Protein AF-A0A959P8K0-F1 (afdb_monomer)

Sequence (168 aa):
AERLKTKLLEEEKIVDIVVGPDSYRDLPNLVRVAETGQKAVNVLLSREETYADINPVRLGGNGVTAFISITRGCDNMCSFCVVPFTRGRERSRDPKTIVEEARQLFESGYREVTLLGQNVDSYLWGGGGLKKDILAK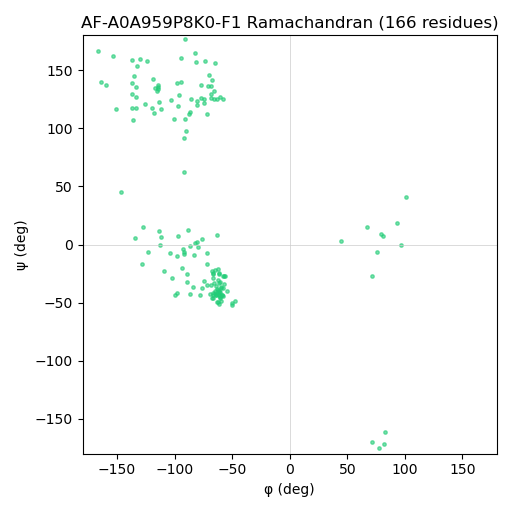GDLTGTVNFAELLVMVAEVDPDLRVRFSTSH

Radius of gyration: 18.65 Å; Cα contacts (8 Å, |Δi|>4): 258; chains: 1; bounding box: 45×40×51 Å

Solvent-accessible surface area (backbone atoms only — not comparable to full-atom values): 9930 Å² total; per-residue (Å²): 94,70,94,44,48,66,53,47,62,69,73,60,69,80,61,48,67,49,68,20,96,60,31,64,88,47,42,73,58,38,51,55,41,31,75,74,74,41,75,23,76,42,54,61,73,63,93,80,74,56,65,84,86,67,78,79,83,80,86,84,69,96,50,42,75,44,80,44,75,46,42,35,30,33,77,72,83,49,96,87,57,63,46,44,80,72,53,31,63,31,28,28,36,62,62,68,60,54,36,50,51,52,42,56,39,41,76,70,56,30,39,30,43,31,49,38,32,75,49,38,79,71,35,44,30,64,91,54,64,49,44,66,61,49,60,70,65,70,66,65,82,86,46,44,41,37,70,56,46,53,51,57,49,42,69,66,38,92,77,46,44,78,44,69,61,64,72,131

Structure (mmCIF, N/CA/C/O backbone):
data_AF-A0A959P8K0-F1
#
_entry.id   AF-A0A959P8K0-F1
#
loop_
_atom_site.group_PDB
_atom_site.id
_atom_site.type_symbol
_atom_site.label_atom_id
_atom_site.label_alt_id
_atom_site.label_comp_id
_atom_site.label_asym_id
_atom_site.label_entity_id
_atom_site.label_seq_id
_atom_site.pdbx_PDB_ins_code
_atom_site.Cartn_x
_atom_site.Cartn_y
_atom_site.Cartn_z
_atom_site.occupancy
_atom_site.B_iso_or_equiv
_atom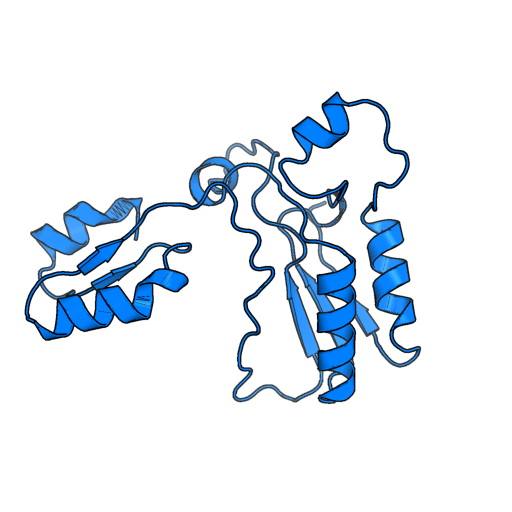_site.auth_seq_id
_atom_site.auth_comp_id
_atom_site.auth_asym_id
_atom_site.auth_atom_id
_atom_site.pdbx_PDB_model_num
ATOM 1 N N . ALA A 1 1 ? -12.272 5.752 16.002 1.00 53.78 1 ALA A N 1
ATOM 2 C CA . ALA A 1 1 ? -11.992 5.218 17.350 1.00 53.78 1 ALA A CA 1
ATOM 3 C C . ALA A 1 1 ? -11.026 6.111 18.134 1.00 53.78 1 ALA A C 1
ATOM 5 O O . ALA A 1 1 ? -11.439 6.644 19.150 1.00 53.78 1 ALA A O 1
ATOM 6 N N . GLU A 1 2 ? -9.797 6.353 17.654 1.00 50.69 2 GLU A N 1
ATOM 7 C CA . GLU A 1 2 ? -8.749 7.104 18.384 1.00 50.69 2 GLU A CA 1
ATOM 8 C C . GLU A 1 2 ? -9.206 8.464 18.962 1.00 50.69 2 GLU A C 1
ATOM 10 O O . GLU A 1 2 ? -9.101 8.683 20.164 1.00 50.69 2 GLU A O 1
ATOM 15 N N . ARG A 1 3 ? -9.810 9.348 18.150 1.00 57.28 3 ARG A N 1
ATOM 16 C CA . ARG A 1 3 ? -10.270 10.687 18.596 1.00 57.28 3 ARG A CA 1
ATOM 17 C C . ARG A 1 3 ? -11.507 10.679 19.505 1.00 57.28 3 ARG A C 1
ATOM 19 O O . ARG A 1 3 ? -11.794 11.683 20.141 1.00 57.28 3 ARG A O 1
ATOM 26 N N . LEU A 1 4 ? -12.252 9.575 19.539 1.00 60.44 4 LEU A N 1
ATOM 27 C CA . LEU A 1 4 ? -13.534 9.441 20.247 1.00 60.44 4 LEU A CA 1
ATOM 28 C C . LEU A 1 4 ? -13.443 8.486 21.445 1.00 60.44 4 LEU A C 1
ATOM 30 O O . LEU A 1 4 ? -14.465 8.191 22.055 1.00 60.44 4 LEU A O 1
ATOM 34 N N . LYS A 1 5 ? -12.236 8.009 21.788 1.00 58.50 5 LYS A N 1
ATOM 35 C CA . LYS A 1 5 ? -12.006 6.987 22.820 1.00 58.50 5 LYS A CA 1
ATOM 36 C C . LYS A 1 5 ? -12.722 7.319 24.132 1.00 58.50 5 LYS A C 1
ATOM 38 O O . LYS A 1 5 ? -13.450 6.480 24.646 1.00 58.50 5 LYS A O 1
ATOM 43 N N . THR A 1 6 ? -12.552 8.539 24.636 1.00 60.00 6 THR A N 1
ATOM 44 C CA . THR A 1 6 ? -13.130 8.968 25.917 1.00 60.00 6 THR A CA 1
ATOM 45 C C . THR A 1 6 ? -14.658 9.027 25.859 1.00 60.00 6 THR A C 1
ATOM 47 O O . THR A 1 6 ? -15.314 8.429 26.702 1.00 60.00 6 THR A O 1
ATOM 50 N N . LYS A 1 7 ? -15.239 9.613 24.800 1.00 61.19 7 LYS A N 1
ATOM 51 C CA . LYS A 1 7 ? -16.701 9.651 24.609 1.00 61.19 7 LYS A CA 1
ATOM 52 C C . LYS A 1 7 ? -17.329 8.262 24.500 1.00 61.19 7 LYS A C 1
ATOM 54 O O . LYS A 1 7 ? -18.335 7.991 25.141 1.00 61.19 7 LYS A O 1
ATOM 59 N N . LEU A 1 8 ? -16.714 7.359 23.737 1.00 59.91 8 LEU A N 1
ATOM 60 C CA . LEU A 1 8 ? -17.227 5.995 23.557 1.00 59.91 8 LEU A CA 1
ATOM 61 C C . LEU A 1 8 ? -17.184 5.176 24.858 1.00 59.91 8 LEU A C 1
ATOM 63 O O . LEU A 1 8 ? -18.054 4.342 25.095 1.00 59.91 8 LEU A O 1
ATOM 67 N N . LEU A 1 9 ? -16.183 5.410 25.712 1.00 60.19 9 LEU A N 1
ATOM 68 C CA . LEU A 1 9 ? -16.019 4.675 26.969 1.00 60.19 9 LEU A CA 1
ATOM 69 C C . LEU A 1 9 ? -16.856 5.246 28.118 1.00 60.19 9 LEU A C 1
ATOM 71 O O . LEU A 1 9 ? -17.350 4.460 28.936 1.00 60.19 9 LEU A O 1
ATOM 75 N N . GLU A 1 10 ? -16.999 6.573 28.174 1.00 60.31 10 GLU A N 1
ATOM 76 C CA . GLU A 1 10 ? -17.611 7.304 29.290 1.00 60.31 10 GLU A CA 1
ATOM 77 C C . GLU A 1 10 ? -19.070 7.707 29.031 1.00 60.31 10 GLU A C 1
ATOM 79 O O . GLU A 1 10 ? -19.897 7.522 29.923 1.00 60.31 10 GLU A O 1
ATOM 84 N N . GLU A 1 11 ? -19.405 8.208 27.833 1.00 55.66 11 GLU A N 1
ATOM 85 C CA . GLU A 1 11 ? -20.751 8.722 27.521 1.00 55.66 11 GLU A CA 1
ATOM 86 C C . GLU A 1 11 ? -21.695 7.614 27.043 1.00 55.66 11 GLU A C 1
ATOM 88 O O . GLU A 1 11 ? -22.837 7.557 27.493 1.00 55.66 11 GLU A O 1
ATOM 93 N N . GLU A 1 12 ? -21.235 6.705 26.175 1.00 55.94 12 GLU A N 1
ATOM 94 C CA . GLU A 1 12 ? -22.154 5.746 25.548 1.00 55.94 12 GLU A CA 1
ATOM 95 C C . GLU A 1 12 ? -22.286 4.402 26.269 1.00 55.94 12 GLU A C 1
ATOM 97 O O . GLU A 1 12 ? -23.298 3.755 26.070 1.00 55.94 12 GLU A O 1
ATOM 102 N N . LYS A 1 13 ? -21.348 3.972 27.133 1.00 58.28 13 LYS A N 1
ATOM 103 C CA . LYS A 1 13 ? -21.377 2.712 27.938 1.00 58.28 13 LYS A CA 1
ATOM 104 C C . LYS A 1 13 ? -21.805 1.397 27.234 1.00 58.28 13 LYS A C 1
ATOM 106 O O . LYS A 1 13 ? -21.808 0.369 27.899 1.00 58.28 13 LYS A O 1
ATOM 111 N N . ILE A 1 14 ? -22.085 1.394 25.934 1.00 67.19 14 ILE A N 1
ATOM 112 C CA . ILE A 1 14 ? -22.623 0.264 25.155 1.00 67.19 14 ILE A CA 1
ATOM 113 C C . ILE A 1 14 ? -21.499 -0.581 24.523 1.00 67.19 14 ILE A C 1
ATOM 115 O O . ILE A 1 14 ? -21.761 -1.623 23.934 1.00 67.19 14 ILE A O 1
ATOM 119 N N . VAL A 1 15 ? -20.236 -0.149 24.629 1.00 73.38 15 VAL A N 1
ATOM 120 C CA . VAL A 1 15 ? -19.109 -0.765 23.911 1.00 73.38 15 VAL A CA 1
ATOM 121 C C . VAL A 1 15 ? -18.122 -1.440 24.870 1.00 73.38 15 VAL A C 1
ATOM 123 O O . VAL A 1 15 ? -17.540 -0.777 25.736 1.00 73.38 15 VAL A O 1
ATOM 126 N N . ASP A 1 16 ? -17.895 -2.739 24.659 1.00 76.62 16 ASP A N 1
ATOM 127 C CA . ASP A 1 16 ? -16.969 -3.578 25.439 1.00 76.62 16 ASP A CA 1
ATOM 128 C C . ASP A 1 16 ? -15.534 -3.577 24.888 1.00 76.62 16 ASP A C 1
ATOM 130 O O . ASP A 1 16 ? -14.573 -3.781 25.634 1.00 76.62 16 ASP A O 1
ATOM 134 N N . ILE A 1 17 ? -15.369 -3.303 23.587 1.00 79.88 17 ILE A N 1
ATOM 135 C CA . ILE A 1 17 ? -14.067 -3.292 22.909 1.00 79.88 17 ILE A CA 1
ATOM 136 C C . ILE A 1 17 ? -13.915 -2.046 22.032 1.00 79.88 17 ILE A C 1
ATOM 138 O O . ILE A 1 17 ? -14.721 -1.795 21.138 1.00 79.88 17 ILE A O 1
ATOM 142 N N . VAL A 1 18 ? -12.826 -1.295 22.222 1.00 79.44 18 VAL A N 1
ATOM 143 C CA . VAL A 1 18 ? -12.427 -0.194 21.328 1.00 79.44 18 VAL A CA 1
ATOM 144 C C . VAL A 1 18 ? -11.066 -0.507 20.709 1.00 79.44 18 VAL A C 1
ATOM 146 O O . VAL A 1 18 ? -10.049 -0.517 21.402 1.00 79.44 18 VAL A O 1
ATOM 149 N N . VAL A 1 19 ? -11.046 -0.725 19.392 1.00 77.94 19 VAL A N 1
ATOM 150 C CA . VAL A 1 19 ? -9.845 -1.119 18.636 1.00 77.94 19 VAL A CA 1
ATOM 151 C C . VAL A 1 19 ? -9.442 -0.014 17.654 1.00 77.94 19 VAL A C 1
ATOM 153 O O . VAL A 1 19 ? -10.280 0.559 16.953 1.00 77.94 19 VAL A O 1
ATOM 156 N N . GLY A 1 20 ? -8.155 0.320 17.617 1.00 74.25 20 GLY A N 1
ATOM 157 C CA . GLY A 1 20 ? -7.540 1.181 16.613 1.00 74.25 20 GLY A CA 1
ATOM 158 C C . GLY A 1 20 ? -7.190 0.410 15.339 1.00 74.25 20 GLY A C 1
ATOM 159 O O . GLY A 1 20 ? -7.136 -0.817 15.349 1.00 74.25 20 GLY A O 1
ATOM 160 N N . PRO A 1 21 ? -6.910 1.110 14.230 1.00 68.38 21 PRO A N 1
ATOM 161 C CA . PRO A 1 21 ? -6.668 0.476 12.930 1.00 68.38 21 PRO A CA 1
ATOM 162 C C . PRO A 1 21 ? -5.448 -0.464 12.904 1.00 68.38 21 PRO A C 1
ATOM 164 O O . PRO A 1 21 ? -5.386 -1.349 12.055 1.00 68.38 21 PRO A O 1
ATOM 167 N N . ASP A 1 22 ? -4.512 -0.306 13.841 1.00 69.88 22 ASP A N 1
ATOM 168 C CA . ASP A 1 22 ? -3.261 -1.078 13.895 1.00 69.88 22 ASP A CA 1
ATOM 169 C C . ASP A 1 22 ? -3.270 -2.165 14.968 1.00 69.88 22 ASP A C 1
ATOM 171 O O . ASP A 1 22 ? -2.364 -2.991 15.038 1.00 69.88 22 ASP A O 1
ATOM 175 N N . SER A 1 23 ? -4.308 -2.191 15.800 1.00 71.25 23 SER A N 1
ATOM 176 C CA . SER A 1 23 ? -4.418 -3.107 16.935 1.00 71.25 23 SER A CA 1
ATOM 177 C C . SER A 1 23 ? -5.065 -4.440 16.543 1.00 71.25 23 SER A C 1
ATOM 179 O O . SER A 1 23 ? -5.420 -5.235 17.408 1.00 71.25 23 SER A O 1
ATOM 181 N N . TYR A 1 24 ? -5.214 -4.715 15.243 1.00 72.94 24 TYR A N 1
ATOM 182 C CA . TYR A 1 24 ? -5.855 -5.932 14.744 1.00 72.94 24 TYR A CA 1
ATOM 183 C C . TYR A 1 24 ? -5.099 -7.209 15.157 1.00 72.94 24 TYR A C 1
ATOM 185 O O . TYR A 1 24 ? -5.730 -8.234 15.387 1.00 72.94 24 TYR A O 1
ATOM 193 N N . ARG A 1 25 ? -3.766 -7.162 15.325 1.00 74.81 25 ARG A N 1
ATOM 194 C CA . ARG A 1 25 ? -2.983 -8.305 15.847 1.00 74.81 25 ARG A CA 1
ATOM 195 C C . ARG A 1 25 ? -3.305 -8.620 17.314 1.00 74.81 25 ARG A C 1
ATOM 197 O O . ARG A 1 25 ? -3.140 -9.754 17.747 1.00 74.81 25 ARG A O 1
ATOM 204 N N . ASP A 1 26 ? -3.782 -7.627 18.061 1.00 77.25 26 ASP A N 1
ATOM 205 C CA . ASP A 1 26 ? -4.146 -7.735 19.479 1.00 77.25 26 ASP A CA 1
ATOM 206 C C . ASP A 1 26 ? -5.637 -8.077 19.672 1.00 77.25 26 ASP A C 1
ATOM 208 O O . ASP A 1 26 ? -6.070 -8.337 20.792 1.00 77.25 26 ASP A O 1
ATOM 212 N N . LEU A 1 27 ? -6.433 -8.149 18.591 1.00 81.94 27 LEU A N 1
ATOM 213 C CA . LEU A 1 27 ? -7.855 -8.524 18.646 1.00 81.94 27 LEU A CA 1
ATOM 214 C C . LEU A 1 27 ? -8.118 -9.788 19.482 1.00 81.94 27 LEU A C 1
ATOM 216 O O . LEU A 1 27 ? -8.981 -9.719 20.355 1.00 81.94 27 LEU A O 1
ATOM 220 N N . PRO A 1 28 ? -7.391 -10.915 19.304 1.00 83.75 28 PRO A N 1
ATOM 221 C CA . PRO A 1 28 ? -7.653 -12.127 20.086 1.00 83.75 28 PRO A CA 1
ATOM 222 C C . PRO A 1 28 ? -7.480 -11.935 21.598 1.00 83.75 28 PRO A C 1
ATOM 224 O O . PRO A 1 28 ? -8.153 -12.581 22.399 1.00 83.75 28 PRO A O 1
ATOM 227 N N . ASN A 1 29 ? -6.563 -11.060 22.004 1.00 83.94 29 ASN A N 1
ATOM 228 C CA . ASN A 1 29 ? -6.339 -10.730 23.404 1.00 83.94 29 ASN A CA 1
ATOM 229 C C . ASN A 1 29 ? -7.422 -9.770 23.924 1.00 83.94 29 ASN A C 1
ATOM 231 O O . ASN A 1 29 ? -7.983 -10.005 24.990 1.00 83.94 29 ASN A O 1
ATOM 235 N N . LEU A 1 30 ? -7.787 -8.750 23.141 1.00 83.56 30 LEU A N 1
ATOM 236 C CA . LEU A 1 30 ? -8.854 -7.806 23.492 1.00 83.56 30 LEU A CA 1
ATOM 237 C C . LEU A 1 30 ? -10.214 -8.495 23.657 1.00 83.56 30 LEU A C 1
ATOM 239 O O . LEU A 1 30 ? -10.943 -8.179 24.594 1.00 83.56 30 LEU A O 1
ATOM 243 N N . VAL A 1 31 ? -10.532 -9.464 22.793 1.00 85.50 31 VAL A N 1
ATOM 244 C CA . VAL A 1 31 ? -11.745 -10.288 22.912 1.00 85.50 31 VAL A CA 1
ATOM 245 C C . VAL A 1 31 ? -11.743 -11.060 24.229 1.00 85.50 31 VAL A C 1
ATOM 247 O O . VAL A 1 31 ? -12.720 -11.004 24.966 1.00 85.50 31 VAL A O 1
ATOM 250 N N . ARG A 1 32 ? -10.620 -11.691 24.588 1.00 85.88 32 ARG A N 1
ATOM 251 C CA . ARG A 1 32 ? -10.491 -12.434 25.850 1.00 85.88 32 ARG A CA 1
ATOM 252 C C . ARG A 1 32 ? -10.689 -11.546 27.078 1.00 85.88 32 ARG A C 1
ATOM 254 O O . ARG A 1 32 ? -11.323 -11.961 28.038 1.00 85.88 32 ARG A O 1
ATOM 261 N N . VAL A 1 33 ? -10.155 -10.324 27.059 1.00 82.88 33 VAL A N 1
ATOM 262 C CA . VAL A 1 33 ? -10.358 -9.351 28.146 1.00 82.88 33 VAL A CA 1
ATOM 263 C C . VAL A 1 33 ? -11.838 -8.965 28.248 1.00 82.88 33 VAL A C 1
ATOM 265 O O . VAL A 1 33 ? -12.390 -8.974 29.348 1.00 82.88 33 VAL A O 1
ATOM 268 N N . ALA A 1 34 ? -12.503 -8.722 27.118 1.00 83.75 34 ALA A N 1
ATOM 269 C CA . ALA A 1 34 ? -13.934 -8.421 27.086 1.00 83.75 34 ALA A CA 1
ATOM 270 C C . ALA A 1 34 ? -14.809 -9.573 27.599 1.00 83.75 34 ALA A C 1
ATOM 272 O O . ALA A 1 34 ? -15.754 -9.332 28.347 1.00 83.75 34 ALA A O 1
ATOM 273 N N . GLU A 1 35 ? -14.454 -10.825 27.299 1.00 86.44 35 GLU A N 1
ATOM 274 C CA . GLU A 1 35 ? -15.140 -12.012 27.833 1.00 86.44 35 GLU A CA 1
ATOM 275 C C . GLU A 1 35 ? -15.072 -12.105 29.367 1.00 86.44 35 GLU A C 1
ATOM 277 O O . GLU A 1 35 ? -15.966 -12.677 29.988 1.00 86.44 35 GLU A O 1
ATOM 282 N N . THR A 1 36 ? -14.064 -11.499 30.008 1.00 84.31 36 THR A N 1
ATOM 283 C CA . THR A 1 36 ? -13.984 -11.417 31.481 1.00 84.31 36 THR A CA 1
ATOM 284 C C . THR A 1 36 ? -14.856 -10.310 32.089 1.00 84.31 36 THR A C 1
ATOM 286 O O . THR A 1 36 ? -14.840 -10.111 33.304 1.00 84.31 36 THR A O 1
ATOM 289 N N . GLY A 1 37 ? -15.612 -9.575 31.266 1.00 76.88 37 GLY A N 1
ATOM 290 C CA . GLY A 1 37 ? -16.438 -8.439 31.682 1.00 76.88 37 GLY A CA 1
ATOM 291 C C . GLY A 1 37 ? -15.661 -7.129 31.862 1.00 76.88 37 GLY A C 1
ATOM 292 O O . GLY A 1 37 ? -16.216 -6.146 32.355 1.00 76.88 37 GLY A O 1
ATOM 293 N N . GLN A 1 38 ? -14.379 -7.095 31.483 1.00 79.69 38 GLN A N 1
ATOM 294 C CA . GLN A 1 38 ? -13.555 -5.886 31.502 1.00 79.69 38 GLN A CA 1
ATOM 295 C C . GLN A 1 38 ? -13.557 -5.203 30.133 1.00 79.69 38 GLN A C 1
ATOM 297 O O . GLN A 1 38 ? -13.423 -5.856 29.105 1.00 79.69 38 GLN A O 1
ATOM 302 N N . LYS A 1 39 ? -13.629 -3.868 30.104 1.00 76.50 39 LYS A N 1
ATOM 303 C CA . LYS A 1 39 ? -13.518 -3.122 28.842 1.00 76.50 39 LYS A CA 1
ATOM 304 C C . LYS A 1 39 ? -12.101 -3.227 28.278 1.00 76.50 39 LYS A C 1
ATOM 306 O O . LYS A 1 39 ? -11.139 -2.856 28.952 1.00 76.50 39 LYS A O 1
ATOM 311 N N . ALA A 1 40 ? -11.977 -3.654 27.025 1.00 75.19 40 ALA A N 1
ATOM 312 C CA . ALA A 1 40 ? -10.697 -3.803 26.340 1.00 75.19 40 ALA A CA 1
ATOM 313 C C . ALA A 1 40 ? -10.467 -2.643 25.360 1.00 75.19 40 ALA A C 1
ATOM 315 O O . ALA A 1 40 ? -11.290 -2.380 24.482 1.00 75.19 40 ALA A O 1
ATOM 316 N N . VAL A 1 41 ? -9.348 -1.921 25.491 1.00 74.38 41 VAL A N 1
ATOM 317 C CA . VAL A 1 41 ? -9.065 -0.768 24.625 1.00 74.38 41 VAL A CA 1
ATOM 318 C C . VAL A 1 41 ? -7.623 -0.755 24.157 1.00 74.38 41 VAL A C 1
ATOM 320 O O . VAL A 1 41 ? -6.711 -0.527 24.948 1.00 74.38 41 VAL A O 1
ATOM 323 N N . ASN A 1 42 ? -7.430 -0.864 22.848 1.00 71.81 42 ASN A N 1
ATOM 324 C CA . ASN A 1 42 ? -6.144 -0.629 22.211 1.00 71.81 42 ASN A CA 1
ATOM 325 C C . ASN A 1 42 ? -6.358 0.255 20.989 1.00 71.81 42 ASN A C 1
ATOM 327 O O . ASN A 1 42 ? -7.075 -0.114 20.070 1.00 71.81 42 ASN A O 1
ATOM 331 N N . VAL A 1 43 ? -5.766 1.446 21.002 1.00 66.19 43 VAL A N 1
ATOM 332 C CA . VAL A 1 43 ? -5.819 2.408 19.889 1.00 66.19 43 VAL A CA 1
ATOM 333 C C . VAL A 1 43 ? -4.423 2.865 19.475 1.00 66.19 43 VAL A C 1
ATOM 335 O O . VAL A 1 43 ? -4.284 3.889 18.812 1.00 66.19 43 VAL A O 1
ATOM 338 N N . LEU A 1 44 ? -3.385 2.147 19.913 1.00 64.75 44 LEU A N 1
ATOM 339 C CA . LEU A 1 44 ? -2.008 2.509 19.617 1.00 64.75 44 LEU A CA 1
ATOM 340 C C . LEU A 1 44 ? -1.738 2.309 18.128 1.00 64.75 44 LEU A C 1
ATOM 342 O O . LEU A 1 44 ? -2.013 1.249 17.569 1.00 64.75 44 LEU A O 1
ATOM 346 N N . LEU A 1 45 ? -1.184 3.344 17.507 1.00 58.34 45 LEU A N 1
ATOM 347 C CA . LEU A 1 45 ? -0.759 3.308 16.118 1.00 58.34 45 LEU A CA 1
ATOM 348 C C . LEU A 1 45 ? 0.662 2.753 16.037 1.00 58.34 45 LEU A C 1
ATOM 350 O O . LEU A 1 45 ? 1.585 3.270 16.675 1.00 58.34 45 LEU A O 1
ATOM 354 N N . SER A 1 46 ? 0.844 1.708 15.235 1.00 60.25 46 SER A N 1
ATOM 355 C CA . SER A 1 46 ? 2.156 1.132 14.977 1.00 60.25 46 SER A CA 1
ATOM 356 C C . SER A 1 46 ? 2.927 2.011 14.000 1.00 60.25 46 SER A C 1
ATOM 358 O O . SER A 1 46 ? 2.477 2.301 12.885 1.00 60.25 4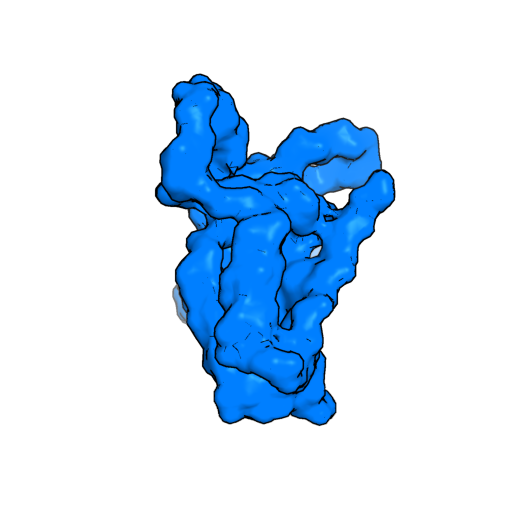6 SER A O 1
ATOM 360 N N . ARG A 1 47 ? 4.137 2.394 14.419 1.00 61.00 47 ARG A N 1
ATOM 361 C CA . ARG A 1 47 ? 5.103 3.150 13.6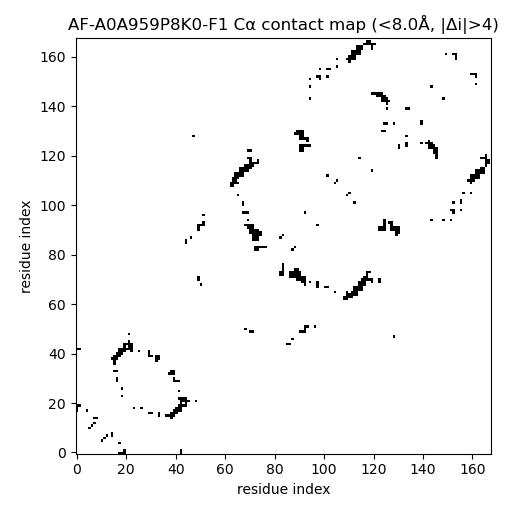14 1.00 61.00 47 ARG A CA 1
ATOM 362 C C . ARG A 1 47 ? 5.930 2.270 12.672 1.00 61.00 47 ARG A C 1
ATOM 364 O O . ARG A 1 47 ? 6.786 2.810 11.984 1.00 61.00 47 ARG A O 1
ATOM 371 N N . GLU A 1 48 ? 5.710 0.962 12.620 1.00 60.97 48 GLU A N 1
ATOM 372 C CA . GLU A 1 48 ? 6.527 0.046 11.800 1.00 60.97 48 GLU A CA 1
ATOM 373 C C . GLU A 1 48 ? 5.695 -0.855 10.880 1.00 60.97 48 GLU A C 1
ATOM 375 O O . GLU A 1 48 ? 6.213 -1.395 9.911 1.00 60.97 48 GLU A O 1
ATOM 380 N N . GLU A 1 49 ? 4.393 -0.977 11.133 1.00 67.62 49 GLU A N 1
ATOM 381 C CA . GLU A 1 49 ? 3.496 -1.866 10.391 1.00 67.62 49 GLU A CA 1
ATOM 382 C C . GLU A 1 49 ? 3.290 -1.429 8.925 1.00 67.62 49 GLU A C 1
ATOM 384 O O . GLU A 1 49 ? 3.139 -0.236 8.649 1.00 67.62 49 GLU A O 1
ATOM 389 N N . THR A 1 50 ? 3.219 -2.395 8.001 1.00 60.16 50 THR A N 1
ATOM 390 C CA . THR A 1 50 ? 3.033 -2.209 6.543 1.00 60.16 50 THR A CA 1
ATOM 391 C C . THR A 1 50 ? 1.985 -3.149 5.927 1.00 60.16 50 THR A C 1
ATOM 393 O O . THR A 1 50 ? 1.795 -3.118 4.714 1.00 60.16 50 THR A O 1
ATOM 396 N N . TYR A 1 51 ? 1.277 -3.943 6.743 1.00 63.78 51 TYR A N 1
ATOM 397 C CA . TYR A 1 51 ? 0.320 -4.986 6.336 1.00 63.78 51 TYR A CA 1
ATOM 398 C C . TYR A 1 51 ? 0.943 -6.194 5.617 1.00 63.78 51 TYR A C 1
ATOM 400 O O . TYR A 1 51 ? 0.212 -6.984 5.026 1.00 63.78 51 TYR A O 1
ATOM 408 N N . ALA A 1 52 ? 2.268 -6.365 5.678 1.00 56.84 52 ALA A N 1
ATOM 409 C CA . ALA A 1 52 ? 2.995 -7.371 4.897 1.00 56.84 52 ALA A CA 1
ATOM 410 C C . ALA A 1 52 ? 2.518 -8.824 5.105 1.00 56.84 52 ALA A C 1
ATOM 412 O O . ALA A 1 52 ? 2.607 -9.614 4.167 1.00 56.84 52 ALA A O 1
ATOM 413 N N . ASP A 1 53 ? 1.958 -9.135 6.281 1.00 60.69 53 ASP A N 1
ATOM 414 C CA . ASP A 1 53 ? 1.593 -10.498 6.697 1.00 60.69 53 ASP A CA 1
ATOM 415 C C . ASP A 1 53 ? 0.076 -10.722 6.853 1.00 60.69 53 ASP A C 1
ATOM 417 O O . ASP A 1 53 ? -0.347 -11.718 7.443 1.00 60.69 53 ASP A O 1
ATOM 421 N N . ILE A 1 54 ? -0.771 -9.794 6.386 1.00 61.84 54 ILE A N 1
ATOM 422 C CA . ILE A 1 54 ? -2.226 -9.995 6.415 1.00 61.84 54 ILE A CA 1
ATOM 423 C C . ILE A 1 54 ? -2.708 -10.430 5.038 1.00 61.84 54 ILE A C 1
ATOM 425 O O . ILE A 1 54 ? -2.846 -9.606 4.138 1.00 61.84 54 ILE A O 1
ATOM 429 N N . ASN A 1 55 ? -3.089 -11.698 4.921 1.00 60.31 55 ASN A N 1
ATOM 430 C CA . ASN A 1 55 ? -3.862 -12.175 3.781 1.00 60.31 55 ASN A CA 1
ATOM 431 C C . ASN A 1 55 ? -5.359 -12.067 4.108 1.00 60.31 55 ASN A C 1
ATOM 43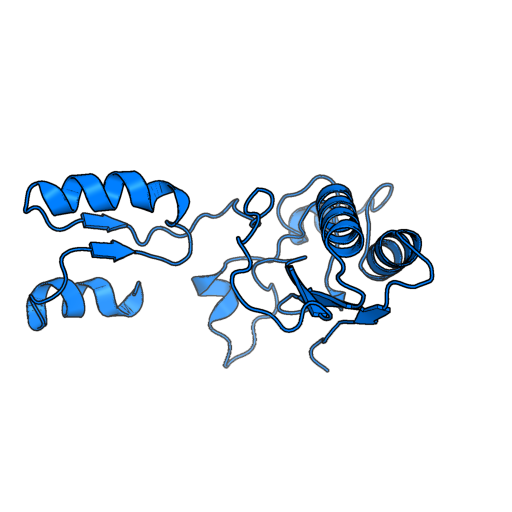3 O O . ASN A 1 55 ? -5.855 -12.829 4.944 1.00 60.31 55 ASN A O 1
ATOM 437 N N . PRO A 1 56 ? -6.109 -11.124 3.508 1.00 62.19 56 PRO A N 1
ATOM 438 C CA . PRO A 1 56 ? -7.540 -11.027 3.752 1.00 62.19 56 PRO A CA 1
ATOM 439 C C . PRO A 1 56 ? -8.242 -12.277 3.213 1.00 62.19 56 PRO A C 1
ATOM 441 O O . PRO A 1 56 ? -8.127 -12.604 2.032 1.00 62.19 56 PRO A O 1
ATOM 444 N N . VAL A 1 57 ? -9.012 -12.960 4.062 1.00 61.81 57 VAL A N 1
ATOM 445 C CA . VAL A 1 57 ? -9.890 -14.048 3.614 1.00 61.81 57 VAL A CA 1
ATOM 446 C C . VAL A 1 57 ? -11.048 -13.424 2.841 1.00 61.81 57 VAL A C 1
ATOM 448 O O . VAL A 1 57 ? -11.872 -12.699 3.399 1.00 61.81 57 VAL A O 1
ATOM 451 N N . ARG A 1 58 ? -11.098 -13.665 1.530 1.00 65.69 58 ARG A N 1
ATOM 452 C CA . ARG A 1 58 ? -12.086 -13.049 0.636 1.00 65.69 58 ARG A CA 1
ATOM 453 C C . ARG A 1 58 ? -13.321 -13.934 0.517 1.00 65.69 58 ARG A C 1
ATOM 455 O O . ARG A 1 58 ? -13.392 -14.816 -0.331 1.00 65.69 58 ARG A O 1
ATOM 462 N N . LEU A 1 59 ? -14.295 -13.682 1.385 1.00 52.97 59 LEU A N 1
ATOM 463 C CA . LEU A 1 59 ? -15.598 -14.344 1.383 1.00 52.97 59 LEU A CA 1
ATOM 464 C C . LEU A 1 59 ? -16.564 -13.540 0.490 1.00 52.97 59 LEU A C 1
ATOM 466 O O . LEU A 1 59 ? -17.120 -12.541 0.933 1.00 52.97 59 LEU A O 1
ATOM 470 N N . GLY A 1 60 ? -16.748 -13.947 -0.773 1.00 53.28 60 GLY A N 1
ATOM 471 C CA . GLY A 1 60 ? -17.885 -13.486 -1.595 1.00 53.28 60 GLY A CA 1
ATOM 472 C C . GLY A 1 60 ? -17.641 -12.376 -2.631 1.00 53.28 60 GLY A C 1
ATOM 473 O O . GLY A 1 60 ? -18.491 -11.507 -2.792 1.00 53.28 60 GLY A O 1
ATOM 474 N N . GLY A 1 61 ? -16.526 -12.396 -3.365 1.00 56.84 61 GLY A N 1
ATOM 475 C CA . GLY A 1 61 ? -16.361 -11.560 -4.565 1.00 56.84 61 GLY A CA 1
ATOM 476 C C . GLY A 1 61 ? -16.733 -12.303 -5.851 1.00 56.84 61 GLY A C 1
ATOM 477 O O . GLY A 1 61 ? -16.662 -13.526 -5.900 1.00 56.84 61 GLY A O 1
ATOM 478 N N . ASN A 1 62 ? -17.016 -11.569 -6.931 1.00 61.62 62 ASN A N 1
ATOM 479 C CA . ASN A 1 62 ? -17.289 -12.103 -8.279 1.00 61.62 62 ASN A CA 1
ATOM 480 C C . ASN A 1 62 ? -16.083 -12.854 -8.903 1.00 61.62 62 ASN A C 1
ATOM 482 O O . ASN A 1 62 ? -16.102 -13.154 -10.090 1.00 61.62 62 ASN A O 1
ATOM 486 N N . GLY A 1 63 ? -15.008 -13.091 -8.139 1.00 63.81 63 GLY A N 1
ATOM 487 C CA . GLY A 1 63 ? -13.827 -13.869 -8.521 1.00 63.81 63 GLY A CA 1
ATOM 488 C C . GLY A 1 63 ? -12.846 -13.184 -9.472 1.00 63.81 63 GLY A C 1
ATOM 489 O O . GLY A 1 63 ? -11.789 -13.740 -9.716 1.00 63.81 63 GLY A O 1
ATOM 490 N N . VAL A 1 64 ? -13.150 -11.993 -10.004 1.00 82.38 64 VAL A N 1
ATOM 491 C CA . VAL A 1 64 ? -12.342 -11.397 -11.087 1.00 82.38 64 VAL A CA 1
ATOM 492 C C . VAL A 1 64 ? -11.314 -10.376 -10.592 1.00 82.38 64 VAL A C 1
ATOM 494 O O . VAL A 1 64 ? -10.183 -10.382 -11.072 1.00 82.38 64 VAL A O 1
ATOM 497 N N . THR A 1 65 ? -11.670 -9.510 -9.637 1.00 89.38 65 THR A N 1
ATOM 498 C CA . THR A 1 65 ? -10.850 -8.342 -9.261 1.00 89.38 65 THR A CA 1
ATOM 499 C C . THR A 1 65 ? -10.379 -8.377 -7.809 1.00 89.38 65 THR A C 1
ATOM 501 O O . THR A 1 65 ? -11.137 -8.742 -6.909 1.00 89.38 65 THR A O 1
ATOM 504 N N . ALA A 1 66 ? -9.155 -7.919 -7.573 1.00 90.56 66 ALA A N 1
ATOM 505 C CA . ALA A 1 66 ? -8.464 -7.943 -6.295 1.00 90.56 66 ALA A CA 1
ATOM 506 C C . ALA A 1 66 ? -7.822 -6.593 -5.954 1.00 90.56 66 ALA A C 1
ATOM 508 O O . ALA A 1 66 ? -7.411 -5.863 -6.850 1.00 90.56 66 ALA A O 1
ATOM 509 N N . PHE A 1 67 ? -7.648 -6.297 -4.666 1.00 92.19 67 PHE A N 1
ATOM 510 C CA . PHE A 1 67 ? -6.887 -5.136 -4.196 1.00 92.19 67 PHE A CA 1
ATOM 511 C C . PHE A 1 67 ? -5.638 -5.585 -3.441 1.00 92.19 67 PHE A C 1
ATOM 513 O O . PHE A 1 67 ? -5.741 -6.478 -2.601 1.00 92.19 67 PHE A O 1
ATOM 520 N N . ILE A 1 68 ? -4.494 -4.953 -3.712 1.00 93.44 68 ILE A N 1
ATOM 521 C CA . ILE A 1 68 ? -3.225 -5.202 -3.017 1.00 93.44 68 ILE A CA 1
ATOM 522 C C . ILE A 1 68 ? -2.704 -3.873 -2.479 1.00 93.44 68 ILE A C 1
ATOM 524 O O . ILE A 1 68 ? -2.474 -2.939 -3.244 1.00 93.44 68 ILE A O 1
ATOM 528 N N . SER A 1 69 ? -2.511 -3.772 -1.165 1.00 93.25 69 SER A N 1
ATOM 529 C CA . SER A 1 69 ? -1.929 -2.567 -0.558 1.00 93.25 69 SER A CA 1
ATOM 530 C C . SER A 1 69 ? -0.407 -2.585 -0.703 1.00 93.25 69 SER A C 1
ATOM 532 O O . SER A 1 69 ? 0.242 -3.528 -0.244 1.00 93.25 69 SER A O 1
ATOM 534 N N . ILE A 1 70 ? 0.156 -1.543 -1.321 1.00 95.06 70 ILE A N 1
ATOM 535 C CA . ILE A 1 70 ? 1.595 -1.435 -1.621 1.00 95.06 70 ILE A CA 1
ATOM 536 C C . ILE A 1 70 ? 2.321 -0.396 -0.760 1.00 95.06 70 ILE A C 1
ATOM 538 O O . ILE A 1 70 ? 3.533 -0.485 -0.565 1.00 95.06 70 ILE A O 1
ATOM 542 N N . THR A 1 71 ? 1.595 0.580 -0.210 1.00 92.62 71 THR A N 1
ATOM 543 C CA . THR A 1 71 ? 2.149 1.608 0.679 1.00 92.62 71 THR A CA 1
ATOM 544 C C . THR A 1 71 ? 1.246 1.859 1.877 1.00 92.62 71 THR A C 1
ATOM 546 O O . THR A 1 71 ? 0.041 1.591 1.863 1.00 92.62 71 THR A O 1
ATOM 549 N N . ARG A 1 72 ? 1.837 2.415 2.935 1.00 88.88 72 ARG A N 1
ATOM 550 C CA . ARG A 1 72 ? 1.125 2.882 4.122 1.00 88.88 72 ARG A CA 1
ATOM 551 C C . ARG A 1 72 ? 1.646 4.247 4.551 1.00 88.88 72 ARG A C 1
ATOM 553 O O . ARG A 1 72 ? 2.837 4.528 4.455 1.00 88.88 72 ARG A O 1
ATOM 560 N N . GLY A 1 73 ? 0.745 5.079 5.068 1.00 88.50 73 GLY A N 1
ATOM 561 C CA . GLY A 1 73 ? 1.057 6.464 5.414 1.00 88.50 73 GLY A CA 1
ATOM 562 C C . GLY A 1 73 ? 1.099 7.372 4.186 1.00 88.50 73 GLY A C 1
ATOM 563 O O . GLY A 1 73 ? 0.723 6.967 3.088 1.00 88.50 73 GLY A O 1
ATOM 564 N N . CYS A 1 74 ? 1.479 8.627 4.402 1.00 89.44 74 CYS A N 1
ATOM 565 C CA . CYS A 1 74 ? 1.692 9.605 3.338 1.00 89.44 74 CYS A CA 1
ATOM 566 C C . CYS A 1 74 ? 2.585 10.731 3.869 1.00 89.44 74 CYS A C 1
ATOM 568 O O . CYS A 1 74 ? 2.384 11.203 4.991 1.00 89.44 74 CYS A O 1
ATOM 570 N N . ASP A 1 75 ? 3.556 11.168 3.068 1.00 88.75 75 ASP A N 1
ATOM 571 C CA . ASP A 1 75 ? 4.450 12.272 3.430 1.00 88.75 75 ASP A CA 1
ATOM 572 C C . ASP A 1 75 ? 3.956 13.647 2.956 1.00 88.75 75 ASP A C 1
ATOM 574 O O . ASP A 1 75 ? 4.498 14.669 3.390 1.00 88.75 75 ASP A O 1
ATOM 578 N N . ASN A 1 76 ? 2.897 13.684 2.139 1.00 87.38 76 ASN A N 1
ATOM 579 C CA . ASN A 1 76 ? 2.273 14.920 1.677 1.00 87.38 76 ASN A CA 1
ATOM 580 C C . ASN A 1 76 ? 1.454 15.572 2.802 1.00 87.38 76 ASN A C 1
ATOM 582 O O . ASN A 1 76 ? 0.507 14.989 3.332 1.00 87.38 76 ASN A O 1
ATOM 586 N N . MET A 1 77 ? 1.794 16.818 3.140 1.00 85.69 77 MET A N 1
ATOM 587 C CA . MET A 1 77 ? 1.118 17.605 4.180 1.00 85.69 77 MET A CA 1
ATOM 588 C C . MET A 1 77 ? -0.012 18.450 3.578 1.00 85.69 77 MET A C 1
ATOM 590 O O . MET A 1 77 ? 0.028 19.678 3.603 1.00 85.69 77 MET A O 1
ATOM 594 N N . CYS A 1 78 ? -1.017 17.794 2.996 1.00 88.25 78 CYS A N 1
ATOM 595 C CA . CYS A 1 78 ? -2.184 18.489 2.453 1.00 88.25 78 CYS A CA 1
ATOM 596 C C . CYS A 1 78 ? -3.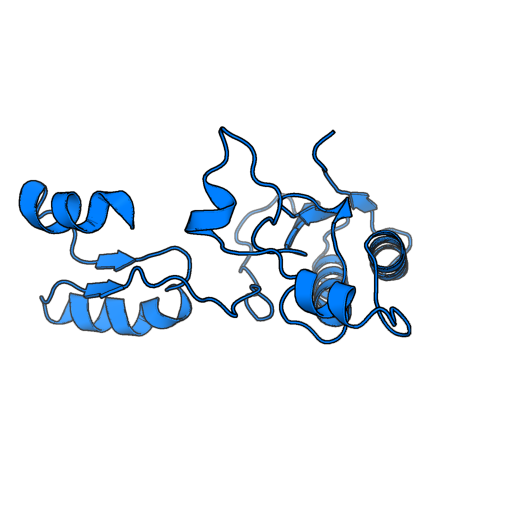013 19.100 3.594 1.00 88.25 78 CYS A C 1
ATOM 598 O O . CYS A 1 78 ? -3.284 18.428 4.588 1.00 88.25 78 CYS A O 1
ATOM 600 N N . SER A 1 79 ? -3.479 20.341 3.431 1.00 89.81 79 SER A N 1
ATOM 601 C CA . SER A 1 79 ? -4.220 21.095 4.462 1.00 89.81 79 SER A CA 1
ATOM 602 C C . SER A 1 79 ? -5.477 20.386 4.984 1.00 89.81 79 SER A C 1
ATOM 604 O O . SER A 1 79 ? -5.881 20.593 6.125 1.00 89.81 79 SER A O 1
ATOM 606 N N . PHE A 1 80 ? -6.079 19.531 4.162 1.00 87.31 80 PHE A N 1
ATOM 607 C CA . PHE A 1 80 ? -7.291 18.773 4.467 1.00 87.31 80 PHE A CA 1
ATOM 608 C C . PHE A 1 80 ? -7.019 17.333 4.935 1.00 87.31 80 PHE A C 1
ATOM 610 O O . PHE A 1 80 ? -7.942 16.638 5.361 1.00 87.31 80 PHE A O 1
ATOM 617 N N . CYS A 1 81 ? -5.782 16.841 4.825 1.00 87.44 81 CYS A N 1
ATOM 618 C CA . CYS A 1 81 ? -5.487 15.420 4.965 1.00 87.44 81 CYS A CA 1
ATOM 619 C C . CYS A 1 81 ? -5.000 15.068 6.375 1.00 87.44 81 CYS A C 1
ATOM 621 O O . CYS A 1 81 ? -3.946 15.502 6.828 1.00 87.44 81 CYS A O 1
ATOM 623 N N . VAL A 1 82 ? -5.749 14.203 7.060 1.00 87.19 82 VAL A N 1
ATOM 624 C CA . VAL A 1 82 ? -5.412 13.707 8.408 1.00 87.19 82 VAL A CA 1
ATOM 625 C C . VAL A 1 82 ? -4.417 12.533 8.393 1.00 87.19 82 VAL A C 1
ATOM 627 O O . VAL A 1 82 ? -3.930 12.094 9.438 1.00 87.19 82 VAL A O 1
ATOM 630 N N . VAL A 1 83 ? -4.119 11.986 7.212 1.00 85.88 83 VAL A N 1
ATOM 631 C CA . VAL A 1 83 ? -3.339 10.750 7.037 1.00 85.88 83 VAL A CA 1
ATOM 632 C C . VAL A 1 83 ? -1.944 10.818 7.667 1.00 85.88 83 VAL A C 1
ATOM 634 O O . VAL A 1 83 ? -1.612 9.859 8.366 1.00 85.88 83 VAL A O 1
ATOM 637 N N . PRO A 1 84 ? -1.153 11.905 7.529 1.00 83.31 84 PRO A N 1
ATOM 638 C CA . PRO A 1 84 ? 0.181 11.961 8.133 1.00 83.31 84 PRO A CA 1
ATOM 639 C C . PRO A 1 84 ? 0.173 11.768 9.657 1.00 83.31 84 PRO A C 1
ATOM 641 O O . PRO A 1 84 ? 1.144 11.272 10.226 1.00 83.31 84 PRO A O 1
ATOM 644 N N . PHE A 1 85 ? -0.932 12.126 10.317 1.00 81.38 85 PHE A N 1
ATOM 645 C CA . PHE A 1 85 ? -1.092 12.011 11.767 1.00 81.38 85 PHE A CA 1
ATOM 646 C C . PHE A 1 85 ? -1.649 10.652 12.202 1.00 81.38 85 PHE A C 1
ATOM 648 O O . PHE A 1 85 ? -1.298 10.170 13.270 1.00 81.38 85 PHE A O 1
ATOM 655 N N . THR A 1 86 ? -2.495 10.029 11.378 1.00 79.12 86 THR A N 1
ATOM 656 C CA . THR A 1 86 ? -3.248 8.811 11.745 1.00 79.12 86 THR A CA 1
ATOM 657 C C . THR A 1 86 ? -2.671 7.523 11.169 1.00 79.12 86 THR A C 1
ATOM 659 O O . THR A 1 86 ? -2.829 6.465 11.761 1.00 79.12 86 THR A O 1
ATOM 662 N N . ARG A 1 87 ? -2.000 7.578 10.014 1.00 80.25 87 ARG A N 1
ATOM 663 C CA . ARG A 1 87 ? -1.313 6.427 9.392 1.00 80.25 87 ARG A CA 1
ATOM 664 C C . ARG A 1 87 ? 0.208 6.593 9.373 1.00 80.25 87 ARG A C 1
ATOM 666 O O . ARG A 1 87 ? 0.921 5.713 8.899 1.00 80.25 87 ARG A O 1
ATOM 673 N N . GLY A 1 88 ? 0.698 7.717 9.895 1.00 84.62 88 GLY A N 1
ATOM 674 C CA . GLY A 1 88 ? 2.111 8.050 9.967 1.00 84.62 88 GLY A CA 1
ATOM 675 C C . GLY A 1 88 ? 2.741 8.402 8.617 1.00 84.62 88 GLY A C 1
ATOM 676 O O . GLY A 1 88 ? 2.072 8.594 7.600 1.00 84.62 88 GLY A O 1
ATOM 677 N N . ARG A 1 89 ? 4.073 8.495 8.654 1.00 88.44 89 ARG A N 1
ATOM 678 C CA . ARG A 1 89 ? 4.948 8.746 7.501 1.00 88.44 89 ARG A CA 1
ATOM 679 C C . ARG A 1 89 ? 4.905 7.602 6.490 1.00 88.44 89 ARG A C 1
ATOM 681 O O . ARG A 1 89 ? 4.601 6.467 6.858 1.00 88.44 89 ARG A O 1
ATOM 688 N N . GLU A 1 90 ? 5.232 7.921 5.246 1.00 90.75 90 GLU A N 1
ATOM 689 C CA . GLU A 1 90 ? 5.172 6.980 4.127 1.00 90.75 90 GLU A CA 1
ATOM 690 C C . GLU A 1 90 ? 6.183 5.831 4.260 1.00 90.75 90 GLU A C 1
ATOM 692 O O . GLU A 1 90 ? 7.372 6.037 4.532 1.00 90.75 90 GLU A O 1
ATOM 697 N N . ARG A 1 91 ? 5.685 4.609 4.055 1.00 91.75 91 ARG A N 1
ATOM 698 C CA . ARG A 1 91 ? 6.454 3.363 3.997 1.00 91.75 91 ARG A CA 1
ATOM 699 C C . ARG A 1 91 ? 5.943 2.509 2.848 1.00 91.75 91 ARG A C 1
ATOM 701 O O . ARG A 1 91 ? 4.730 2.378 2.662 1.00 91.75 91 ARG A O 1
ATOM 708 N N . SER A 1 92 ? 6.869 1.892 2.131 1.00 94.69 92 SER A N 1
ATOM 709 C CA . SER A 1 92 ? 6.567 0.955 1.052 1.00 94.69 92 SER A CA 1
ATOM 710 C C . SER A 1 92 ? 6.659 -0.472 1.570 1.00 94.69 92 SER A C 1
ATOM 712 O O . SER A 1 92 ? 7.561 -0.801 2.346 1.00 94.69 92 SER A O 1
ATOM 714 N N . ARG A 1 93 ? 5.728 -1.321 1.146 1.00 94.31 93 ARG A N 1
ATOM 715 C CA . ARG A 1 93 ? 5.789 -2.761 1.399 1.00 94.31 93 ARG A CA 1
ATOM 716 C C . ARG A 1 93 ? 6.869 -3.402 0.516 1.00 94.31 93 ARG A C 1
ATOM 718 O O . ARG A 1 93 ? 7.260 -2.822 -0.487 1.00 94.31 93 ARG A O 1
ATOM 725 N N . ASP A 1 94 ? 7.379 -4.566 0.914 1.00 94.88 94 ASP A N 1
ATOM 726 C CA . ASP A 1 94 ? 8.376 -5.307 0.133 1.00 94.88 94 ASP A CA 1
ATOM 727 C C . ASP A 1 94 ? 7.799 -5.747 -1.229 1.00 94.88 94 ASP A C 1
ATOM 729 O O . ASP A 1 94 ? 6.768 -6.437 -1.246 1.00 94.88 94 ASP A O 1
ATOM 733 N N . PRO A 1 95 ? 8.452 -5.403 -2.359 1.00 96.75 95 PRO A N 1
ATOM 734 C CA . PRO A 1 95 ? 7.982 -5.751 -3.698 1.00 96.75 95 PRO A C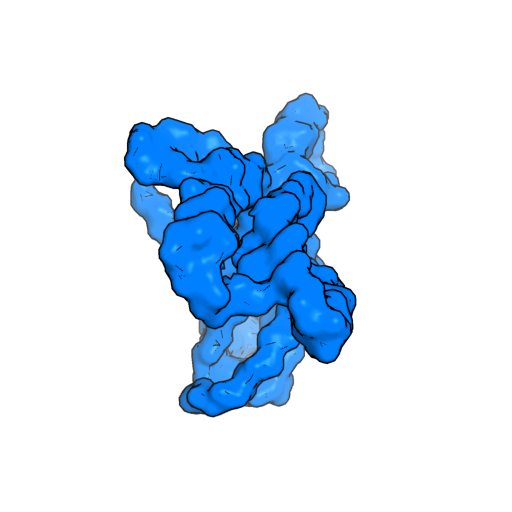A 1
ATOM 735 C C . PRO A 1 95 ? 7.809 -7.259 -3.890 1.00 96.75 95 PRO A C 1
ATOM 737 O O . PRO A 1 95 ? 6.869 -7.681 -4.557 1.00 96.75 95 PRO A O 1
ATOM 740 N N . LYS A 1 96 ? 8.647 -8.094 -3.264 1.00 95.50 96 LYS A N 1
ATOM 741 C CA . LYS A 1 96 ? 8.537 -9.556 -3.366 1.00 95.50 96 LYS A CA 1
ATOM 742 C C . LYS A 1 96 ? 7.247 -10.065 -2.737 1.00 95.50 96 LYS A C 1
ATOM 744 O O . LYS A 1 96 ? 6.603 -10.940 -3.302 1.00 95.50 96 LYS A O 1
ATOM 749 N N . THR A 1 97 ? 6.846 -9.489 -1.603 1.00 94.56 97 THR A N 1
ATOM 750 C CA . THR A 1 97 ? 5.587 -9.864 -0.936 1.00 94.56 97 THR A CA 1
ATOM 751 C C . THR A 1 97 ? 4.366 -9.439 -1.750 1.00 94.56 97 THR A C 1
ATOM 753 O O . THR A 1 97 ? 3.381 -10.166 -1.790 1.00 94.56 97 THR A O 1
ATOM 756 N N . ILE A 1 98 ? 4.444 -8.299 -2.449 1.00 95.81 98 ILE A N 1
ATOM 757 C CA . ILE A 1 98 ? 3.382 -7.812 -3.341 1.00 95.81 98 ILE A CA 1
ATOM 758 C C . ILE A 1 98 ? 3.236 -8.731 -4.561 1.00 95.81 98 ILE A C 1
ATOM 760 O O . ILE A 1 98 ? 2.120 -9.102 -4.915 1.00 95.81 98 ILE A O 1
ATOM 764 N N . VAL A 1 99 ? 4.354 -9.111 -5.188 1.00 97.06 99 VAL A N 1
ATOM 765 C CA . VAL A 1 99 ? 4.368 -10.030 -6.340 1.00 97.06 99 VAL A CA 1
ATOM 766 C C . VAL A 1 99 ? 3.842 -11.407 -5.949 1.00 97.06 99 VAL A C 1
ATOM 768 O O . VAL A 1 99 ? 3.046 -11.990 -6.679 1.00 97.06 99 VAL A O 1
ATOM 771 N N . GLU A 1 100 ? 4.246 -11.916 -4.787 1.00 95.69 100 GLU A N 1
ATOM 772 C CA . GLU A 1 100 ? 3.765 -13.203 -4.287 1.00 95.69 100 GLU A CA 1
ATOM 773 C C . GLU A 1 100 ? 2.258 -13.172 -3.988 1.00 95.69 100 GLU A C 1
ATOM 775 O O . GLU A 1 100 ? 1.537 -14.082 -4.389 1.00 95.69 100 GLU A O 1
ATOM 780 N N . GLU A 1 101 ? 1.745 -12.095 -3.384 1.00 94.38 101 GLU A N 1
ATOM 781 C CA . GLU A 1 101 ? 0.298 -11.918 -3.205 1.00 94.38 101 GLU A CA 1
ATOM 782 C C . GLU A 1 101 ? -0.433 -11.857 -4.556 1.00 94.38 101 GLU A C 1
ATOM 784 O O . GLU A 1 101 ? -1.467 -12.501 -4.729 1.00 94.38 101 GLU A O 1
ATOM 789 N N . ALA A 1 102 ? 0.104 -11.134 -5.546 1.00 95.38 102 ALA A N 1
ATOM 790 C CA . ALA A 1 102 ? -0.478 -11.075 -6.887 1.00 95.38 102 ALA A CA 1
ATOM 791 C C . ALA A 1 102 ? -0.524 -12.455 -7.565 1.00 95.38 102 ALA A C 1
ATOM 793 O O . ALA A 1 102 ? -1.546 -12.806 -8.158 1.00 95.38 102 ALA A O 1
ATOM 794 N N . ARG A 1 103 ? 0.537 -13.260 -7.422 1.00 95.50 103 ARG A N 1
ATOM 795 C CA . ARG A 1 103 ? 0.596 -14.643 -7.916 1.00 95.50 103 ARG A CA 1
ATOM 796 C C . ARG A 1 103 ? -0.466 -15.521 -7.264 1.00 95.50 103 ARG A C 1
ATOM 798 O O . ARG A 1 103 ? -1.254 -16.144 -7.969 1.00 95.50 103 ARG A O 1
ATOM 805 N N . GLN A 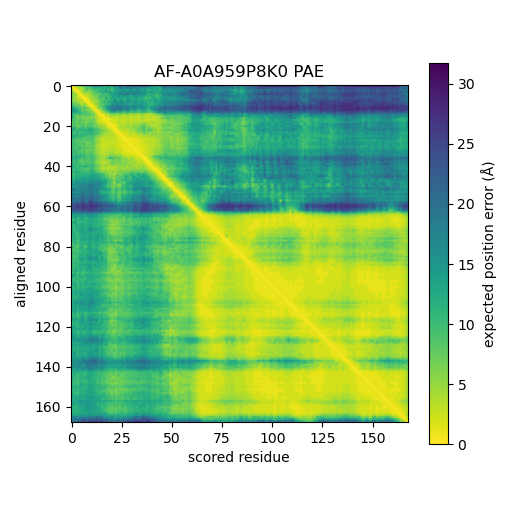1 104 ? -0.552 -15.511 -5.936 1.00 93.25 104 GLN A N 1
ATOM 806 C CA . GLN A 1 104 ? -1.545 -16.300 -5.197 1.00 93.25 104 GLN A CA 1
ATOM 807 C C . GLN A 1 104 ? -2.979 -15.929 -5.586 1.00 93.25 104 GLN A C 1
ATOM 809 O O . GLN A 1 104 ? -3.858 -16.787 -5.690 1.00 93.25 104 GLN A O 1
ATOM 814 N N . LEU A 1 105 ? -3.230 -14.643 -5.835 1.00 91.81 105 LEU A N 1
ATOM 815 C CA . LEU A 1 105 ? -4.521 -14.173 -6.321 1.00 91.81 105 LEU A CA 1
ATOM 816 C C . LEU A 1 105 ? -4.806 -14.671 -7.738 1.00 91.81 105 LEU A C 1
ATOM 818 O O . LEU A 1 105 ? -5.910 -15.142 -8.003 1.00 91.81 105 LEU A O 1
ATOM 822 N N . PHE A 1 106 ? -3.830 -14.629 -8.636 1.00 93.06 106 PHE A N 1
ATOM 823 C CA . PHE A 1 106 ? -4.008 -15.162 -9.982 1.00 93.06 106 PHE A CA 1
ATOM 824 C C . PHE A 1 106 ? -4.327 -16.669 -9.979 1.00 93.06 106 PHE A C 1
ATOM 826 O O . PHE A 1 106 ? -5.287 -17.105 -10.627 1.00 93.06 106 PHE A O 1
ATOM 833 N N . GLU A 1 107 ? -3.593 -17.446 -9.175 1.00 92.25 107 GLU A N 1
ATOM 834 C CA . GLU A 1 107 ? -3.821 -18.883 -8.956 1.00 92.25 107 GLU A CA 1
ATOM 835 C C . GLU A 1 107 ? -5.199 -19.167 -8.340 1.00 92.25 107 GLU A C 1
ATOM 837 O O . GLU A 1 107 ? -5.852 -20.152 -8.679 1.00 92.25 107 GLU A O 1
ATOM 842 N N . SER A 1 108 ? -5.694 -18.256 -7.498 1.00 89.50 108 SER A N 1
ATOM 843 C CA . SER A 1 108 ? -7.038 -18.317 -6.910 1.00 89.50 108 SER A CA 1
ATOM 844 C C . SER A 1 108 ? -8.162 -17.911 -7.879 1.00 89.50 108 SER A C 1
ATOM 846 O O . SER A 1 108 ? -9.319 -17.824 -7.470 1.00 89.50 108 SER A O 1
ATOM 848 N N . GLY A 1 109 ? -7.847 -17.644 -9.152 1.00 89.75 109 GLY A N 1
ATOM 849 C CA . GLY A 1 109 ? -8.821 -17.346 -10.207 1.00 89.75 109 GLY A CA 1
ATOM 850 C C . GLY A 1 109 ? -9.056 -15.860 -10.481 1.00 89.75 109 GLY A C 1
ATOM 851 O O . GLY A 1 109 ? -9.815 -15.533 -11.394 1.00 89.75 109 GLY A O 1
ATOM 852 N N . TYR A 1 110 ? -8.386 -14.957 -9.759 1.00 91.44 110 TYR A N 1
ATOM 853 C CA . TYR A 1 110 ? -8.462 -13.527 -10.051 1.00 91.44 110 TYR A CA 1
ATOM 854 C C . TYR A 1 110 ? -7.734 -13.216 -11.366 1.00 91.44 110 TYR A C 1
ATOM 856 O O . TYR A 1 110 ? -6.746 -13.853 -11.729 1.00 91.44 110 TYR A O 1
ATOM 864 N N . ARG A 1 111 ? -8.244 -12.237 -12.112 1.00 92.69 111 ARG A N 1
ATOM 865 C CA . ARG A 1 111 ? -7.683 -11.800 -13.405 1.00 92.69 111 ARG A CA 1
ATOM 866 C C . ARG A 1 111 ? -7.337 -10.321 -13.437 1.00 92.69 111 ARG A C 1
ATOM 868 O O . ARG A 1 111 ? -6.736 -9.847 -14.390 1.00 92.69 111 ARG A O 1
ATOM 875 N N . GLU A 1 112 ? -7.683 -9.585 -12.389 1.00 94.62 112 GLU A N 1
ATOM 876 C CA . GLU A 1 112 ? -7.337 -8.179 -12.244 1.00 94.62 112 GLU A CA 1
ATOM 877 C C . GLU A 1 112 ? -6.874 -7.897 -10.814 1.00 94.62 112 GLU A C 1
ATOM 879 O O . GLU A 1 112 ? -7.570 -8.227 -9.852 1.00 94.62 112 GLU A O 1
ATOM 884 N N . VAL A 1 113 ? -5.724 -7.243 -10.666 1.00 95.00 113 VAL A N 1
ATOM 885 C CA . VAL A 1 113 ? -5.222 -6.724 -9.388 1.00 95.00 113 VAL A CA 1
ATOM 886 C C . VAL A 1 113 ? -5.121 -5.207 -9.459 1.00 95.00 113 VAL A C 1
ATOM 888 O O . VAL A 1 113 ? -4.636 -4.643 -10.434 1.00 95.00 113 VAL A O 1
ATOM 891 N N . THR A 1 114 ? -5.584 -4.528 -8.415 1.00 95.44 114 THR A N 1
ATOM 892 C CA . THR A 1 114 ? -5.467 -3.079 -8.262 1.00 95.44 114 THR A CA 1
ATOM 893 C C . THR A 1 114 ? -4.510 -2.768 -7.118 1.00 95.44 114 THR A C 1
ATOM 895 O O . THR A 1 114 ? -4.792 -3.098 -5.963 1.00 95.44 114 THR A O 1
ATOM 898 N N . LEU A 1 115 ? -3.389 -2.124 -7.437 1.00 96.19 115 LEU A N 1
ATOM 899 C CA . LEU A 1 115 ? -2.412 -1.655 -6.462 1.00 96.19 115 LEU A CA 1
ATOM 900 C C . LEU A 1 115 ? -2.954 -0.411 -5.750 1.00 96.19 115 LEU A C 1
ATOM 902 O O . LEU A 1 115 ? -3.351 0.566 -6.390 1.00 96.19 115 LEU A O 1
ATOM 906 N N . LEU A 1 116 ? -2.987 -0.465 -4.420 1.00 93.56 116 LEU A N 1
ATOM 907 C CA . LEU A 1 116 ? -3.543 0.568 -3.556 1.00 93.56 116 LEU A CA 1
ATOM 908 C C . LEU A 1 116 ? -2.468 1.221 -2.692 1.00 93.56 116 LEU A C 1
ATOM 910 O O . LEU A 1 116 ? -1.638 0.563 -2.064 1.00 93.56 116 LEU A O 1
ATOM 914 N N . GLY A 1 117 ? -2.563 2.538 -2.595 1.00 90.50 117 GLY A N 1
ATOM 915 C CA . GLY A 1 117 ? -1.737 3.391 -1.758 1.00 90.50 117 GLY A CA 1
ATOM 916 C C . GLY A 1 117 ? -2.365 4.777 -1.680 1.00 90.50 117 GLY A C 1
ATOM 917 O O . GLY A 1 117 ? -3.270 5.091 -2.449 1.00 90.50 117 GLY A O 1
ATOM 918 N N . GLN A 1 118 ? -1.907 5.611 -0.746 1.00 88.38 118 GLN A N 1
ATOM 919 C CA . GLN A 1 118 ? -2.378 7.004 -0.682 1.00 88.38 118 GLN A CA 1
ATOM 920 C C . GLN A 1 118 ? -1.871 7.815 -1.874 1.00 88.38 118 GLN A C 1
ATOM 922 O O . GLN A 1 118 ? -2.614 8.587 -2.470 1.00 88.38 118 GLN A O 1
ATOM 927 N N . ASN A 1 119 ? -0.603 7.604 -2.214 1.00 89.81 119 ASN A N 1
ATOM 928 C CA . ASN A 1 119 ? 0.023 8.026 -3.452 1.00 89.81 119 ASN A CA 1
ATOM 929 C C . ASN A 1 119 ? 0.860 6.834 -3.934 1.00 89.81 119 ASN A C 1
ATOM 931 O O . ASN A 1 119 ? 1.860 6.487 -3.306 1.00 89.81 119 ASN A O 1
ATOM 935 N N . VAL A 1 120 ? 0.405 6.148 -4.981 1.00 92.19 120 VAL A N 1
ATOM 936 C CA . VAL A 1 120 ? 1.086 4.942 -5.483 1.00 92.19 120 VAL A CA 1
ATOM 937 C C . VAL A 1 120 ? 2.365 5.289 -6.243 1.00 92.19 120 VAL A C 1
ATOM 939 O O . VAL A 1 120 ? 3.346 4.563 -6.115 1.00 92.19 120 VAL A O 1
ATOM 942 N N . ASP A 1 121 ? 2.409 6.449 -6.907 1.00 92.00 121 ASP A N 1
ATOM 943 C CA . ASP A 1 121 ? 3.596 6.930 -7.635 1.00 92.00 121 ASP A CA 1
ATOM 944 C C . ASP A 1 121 ? 4.771 7.205 -6.694 1.00 92.00 121 ASP A C 1
ATOM 946 O O . ASP A 1 121 ? 5.936 7.209 -7.084 1.00 92.00 121 ASP A O 1
ATOM 950 N N . SER A 1 122 ? 4.459 7.425 -5.419 1.00 92.25 122 SER A N 1
ATOM 951 C CA . SER A 1 122 ? 5.433 7.640 -4.363 1.00 92.25 122 SER A CA 1
ATOM 952 C C . SER A 1 122 ? 6.083 6.360 -3.833 1.00 92.25 122 SER A C 1
ATOM 954 O O . SER A 1 122 ? 6.962 6.472 -2.972 1.00 92.25 122 SER A O 1
ATOM 956 N N . TYR A 1 123 ? 5.702 5.177 -4.325 1.00 94.88 123 TYR A N 1
ATOM 957 C CA . TYR A 1 123 ? 6.303 3.913 -3.908 1.00 94.88 123 TYR A CA 1
ATOM 958 C C . TYR A 1 123 ? 7.818 3.902 -4.166 1.00 94.88 123 TYR A C 1
ATOM 960 O O . TYR A 1 123 ? 8.294 4.118 -5.281 1.00 94.88 123 TYR A O 1
ATOM 968 N N . LEU A 1 124 ? 8.566 3.621 -3.102 1.00 95.50 124 LEU A N 1
ATOM 969 C CA . LEU A 1 124 ? 10.013 3.437 -3.114 1.00 95.50 124 LEU A CA 1
ATOM 970 C C . LEU A 1 124 ? 10.391 2.468 -1.998 1.00 95.50 124 LEU A C 1
ATOM 972 O O . LEU A 1 124 ? 10.179 2.766 -0.818 1.00 95.50 124 LEU A O 1
ATOM 976 N N . TRP A 1 125 ? 10.945 1.319 -2.357 1.00 95.31 125 TRP A N 1
ATOM 977 C CA . TRP A 1 125 ? 11.401 0.314 -1.407 1.00 95.31 125 TRP A CA 1
ATOM 978 C C . TRP A 1 125 ? 12.916 0.139 -1.490 1.00 95.31 125 TRP A C 1
ATOM 980 O O . TRP A 1 125 ? 13.460 -0.008 -2.573 1.00 95.31 125 TRP A O 1
ATOM 990 N N . GLY A 1 126 ? 13.601 0.144 -0.347 1.00 92.19 126 GLY A N 1
ATOM 991 C CA . GLY A 1 126 ? 15.064 0.043 -0.259 1.00 92.19 126 GLY A CA 1
ATOM 992 C C . GLY A 1 126 ? 15.516 -0.712 0.988 1.00 92.19 126 GLY A C 1
ATOM 993 O O . GLY A 1 126 ? 16.375 -0.229 1.723 1.00 92.19 126 GLY A O 1
ATOM 994 N N . GLY A 1 127 ? 14.871 -1.848 1.277 1.00 87.44 127 GLY A N 1
ATOM 995 C CA . GLY A 1 127 ? 15.074 -2.607 2.519 1.00 87.44 127 GLY A CA 1
ATOM 996 C C . GLY A 1 127 ? 14.099 -2.256 3.651 1.00 87.44 127 GLY A C 1
ATOM 997 O O . GLY A 1 127 ? 14.364 -2.573 4.807 1.00 87.44 127 GLY A O 1
ATOM 998 N N . GLY A 1 128 ? 12.969 -1.617 3.329 1.00 86.44 128 GLY A N 1
ATOM 999 C CA . GLY A 1 128 ? 11.943 -1.211 4.294 1.00 86.44 128 GLY A CA 1
ATOM 1000 C C . GLY A 1 128 ? 12.243 0.105 5.021 1.00 86.44 128 GLY A C 1
ATOM 1001 O O . GLY A 1 128 ? 13.166 0.840 4.675 1.00 86.44 128 GLY A O 1
ATOM 1002 N N . GLY A 1 129 ? 11.422 0.420 6.026 1.00 87.62 129 GLY A N 1
ATOM 1003 C CA . GLY A 1 129 ? 11.524 1.667 6.790 1.00 87.62 129 GLY A CA 1
ATOM 1004 C C . GLY A 1 129 ? 10.852 2.867 6.117 1.00 87.62 129 GLY A C 1
ATOM 1005 O O . GLY A 1 129 ? 9.967 2.718 5.271 1.00 87.62 129 GLY A O 1
ATOM 1006 N N . LEU A 1 130 ? 11.226 4.072 6.556 1.00 89.44 130 LEU A N 1
ATOM 1007 C CA . LEU A 1 130 ? 10.675 5.321 6.034 1.00 89.44 130 LEU A CA 1
ATOM 1008 C C . LEU A 1 130 ? 11.285 5.660 4.679 1.00 89.44 130 LEU A C 1
ATOM 1010 O O . LEU A 1 130 ? 12.505 5.642 4.512 1.00 89.44 130 LEU A O 1
ATOM 1014 N N . LYS A 1 131 ? 10.447 6.110 3.746 1.00 89.56 131 LYS A N 1
ATOM 1015 C CA . LYS A 1 131 ? 10.917 6.606 2.447 1.00 89.56 131 LYS A CA 1
ATOM 1016 C C . LYS A 1 131 ? 11.959 7.719 2.580 1.00 89.56 131 LYS A C 1
ATOM 1018 O O . LYS A 1 131 ? 12.940 7.738 1.843 1.00 89.56 131 LYS A O 1
ATOM 1023 N N . LYS A 1 132 ? 11.774 8.633 3.536 1.00 89.12 132 LYS A N 1
ATOM 1024 C CA . LYS A 1 132 ? 12.718 9.737 3.780 1.00 89.12 132 LYS A CA 1
ATOM 1025 C C . LYS A 1 132 ? 14.122 9.254 4.124 1.00 89.12 132 LYS A C 1
ATOM 1027 O O . LYS A 1 132 ? 15.080 9.873 3.677 1.00 89.12 132 LYS A O 1
ATOM 1032 N N . ASP A 1 133 ? 14.238 8.154 4.861 1.00 90.00 133 ASP A N 1
ATOM 1033 C CA . ASP A 1 133 ? 15.534 7.604 5.262 1.00 90.00 133 ASP A CA 1
ATOM 1034 C C . ASP A 1 133 ? 16.244 6.967 4.062 1.00 90.00 133 ASP A C 1
ATOM 1036 O O . ASP A 1 133 ? 17.460 7.081 3.931 1.00 90.00 133 ASP A O 1
ATOM 1040 N N . ILE A 1 134 ? 15.482 6.351 3.150 1.00 89.62 134 ILE A N 1
ATOM 1041 C CA . ILE A 1 134 ? 15.998 5.826 1.878 1.00 89.62 134 ILE A CA 1
ATOM 1042 C C . ILE A 1 134 ? 16.531 6.980 1.020 1.00 89.62 134 ILE A C 1
ATOM 1044 O O . ILE A 1 134 ? 17.669 6.933 0.566 1.00 89.62 134 ILE A O 1
ATOM 1048 N N . LEU A 1 135 ? 15.747 8.050 0.859 1.00 89.25 135 LEU A N 1
ATOM 1049 C CA . LEU A 1 135 ? 16.160 9.225 0.085 1.00 89.25 135 LEU A CA 1
ATOM 1050 C C . LEU A 1 135 ? 17.371 9.942 0.703 1.00 89.25 135 LEU A C 1
ATOM 1052 O O . LEU A 1 135 ? 18.232 10.426 -0.026 1.00 89.25 135 LEU A O 1
ATOM 1056 N N . ALA A 1 136 ? 17.468 9.990 2.035 1.00 90.19 136 ALA A N 1
ATOM 1057 C CA . ALA A 1 136 ? 18.574 10.635 2.741 1.00 90.19 136 ALA A CA 1
ATOM 1058 C C . ALA A 1 136 ? 19.923 9.922 2.549 1.00 90.19 136 ALA A C 1
ATOM 1060 O O . ALA A 1 136 ? 20.964 10.571 2.638 1.00 90.19 136 ALA A O 1
ATOM 1061 N N . LYS A 1 137 ? 19.924 8.612 2.262 1.00 87.06 137 LYS A N 1
ATOM 1062 C CA . LYS A 1 137 ? 21.152 7.864 1.941 1.00 87.06 137 LYS A CA 1
ATOM 1063 C C . LYS A 1 137 ? 21.774 8.301 0.612 1.00 87.06 137 LYS A C 1
ATOM 1065 O O . LYS A 1 137 ? 22.965 8.085 0.420 1.00 87.06 137 LYS A O 1
ATOM 1070 N N . GLY A 1 138 ? 20.995 8.901 -0.293 1.00 83.19 138 GLY A N 1
ATOM 1071 C CA . GLY A 1 138 ? 21.449 9.419 -1.590 1.00 83.19 138 GLY A CA 1
ATOM 1072 C C . GLY A 1 138 ? 21.807 8.351 -2.632 1.00 83.19 138 GLY A C 1
ATOM 1073 O O . GLY A 1 138 ? 21.668 8.605 -3.824 1.00 83.19 138 GLY A O 1
ATOM 1074 N N . ASP A 1 139 ? 22.213 7.156 -2.201 1.00 85.88 139 ASP A N 1
ATOM 1075 C CA . ASP A 1 139 ? 22.385 5.986 -3.055 1.00 85.88 139 ASP A CA 1
ATOM 1076 C C . ASP A 1 139 ? 21.062 5.218 -3.185 1.00 85.88 139 ASP A C 1
ATOM 1078 O O . ASP A 1 139 ? 20.552 4.648 -2.218 1.00 85.88 139 ASP A O 1
ATOM 1082 N N . LEU A 1 140 ? 20.498 5.234 -4.394 1.00 86.56 140 LEU A N 1
ATOM 1083 C CA . LEU A 1 140 ? 19.263 4.527 -4.743 1.00 86.56 140 LEU A CA 1
ATOM 1084 C C . LEU A 1 140 ? 19.533 3.170 -5.411 1.00 86.56 140 LEU A C 1
ATOM 1086 O O . LEU A 1 140 ? 18.598 2.510 -5.873 1.00 86.56 140 LEU A O 1
ATOM 1090 N N . THR A 1 141 ? 20.792 2.734 -5.467 1.00 88.00 141 THR A N 1
ATOM 1091 C CA . THR A 1 141 ? 21.160 1.431 -6.023 1.00 88.00 141 THR A CA 1
ATOM 1092 C C . THR A 1 141 ? 20.490 0.312 -5.223 1.00 88.00 141 THR A C 1
ATOM 1094 O O . THR A 1 141 ? 20.591 0.251 -4.000 1.00 88.00 141 THR A O 1
ATOM 1097 N N . GLY A 1 142 ? 19.777 -0.582 -5.914 1.00 87.44 142 GLY A N 1
ATOM 1098 C CA . GLY A 1 142 ? 19.041 -1.682 -5.279 1.00 87.44 142 GLY A CA 1
ATOM 1099 C C . GLY A 1 142 ? 17.700 -1.283 -4.655 1.00 87.44 142 GLY A C 1
ATOM 1100 O O . GLY A 1 142 ? 17.091 -2.102 -3.965 1.00 87.44 142 GLY A O 1
ATOM 1101 N N . THR A 1 143 ? 17.228 -0.053 -4.885 1.00 95.00 143 THR A N 1
ATOM 1102 C CA . THR A 1 143 ? 15.842 0.322 -4.581 1.00 95.00 143 THR A CA 1
ATOM 1103 C C . THR A 1 143 ? 14.890 -0.131 -5.688 1.00 95.00 143 THR A C 1
ATOM 1105 O O . THR A 1 143 ? 15.314 -0.364 -6.815 1.00 95.00 143 THR A O 1
ATOM 1108 N N . VAL A 1 144 ? 13.608 -0.278 -5.348 1.00 96.88 144 VAL A N 1
ATOM 1109 C CA . VAL A 1 144 ? 12.520 -0.576 -6.284 1.00 96.88 144 VAL A CA 1
ATOM 1110 C C . VAL A 1 144 ? 11.516 0.567 -6.229 1.00 96.88 144 VAL A C 1
ATOM 1112 O O . VAL A 1 144 ? 10.925 0.829 -5.176 1.00 96.88 144 VAL A O 1
ATOM 1115 N N . ASN A 1 145 ? 11.329 1.257 -7.347 1.00 96.38 145 ASN A N 1
ATOM 1116 C CA . ASN A 1 145 ? 10.340 2.317 -7.512 1.00 96.38 145 ASN A CA 1
ATOM 1117 C C . ASN A 1 145 ? 8.999 1.772 -8.041 1.00 96.38 145 ASN A C 1
ATOM 1119 O O . ASN A 1 145 ? 8.844 0.579 -8.303 1.00 96.38 145 ASN A O 1
ATOM 1123 N N . PHE A 1 146 ? 7.997 2.645 -8.175 1.00 96.62 146 PHE A N 1
ATOM 1124 C CA . PHE A 1 146 ? 6.662 2.231 -8.611 1.00 96.62 146 PHE A CA 1
ATOM 1125 C C . PHE A 1 146 ? 6.627 1.628 -10.025 1.00 96.62 146 PHE A C 1
ATOM 1127 O O . PHE A 1 146 ? 5.914 0.654 -10.252 1.00 96.62 146 PHE A O 1
ATOM 1134 N N . ALA A 1 147 ? 7.397 2.173 -10.971 1.00 96.38 147 ALA A N 1
ATOM 1135 C CA . ALA A 1 147 ? 7.430 1.663 -12.341 1.00 96.38 147 ALA A CA 1
ATOM 1136 C C . ALA A 1 147 ? 8.038 0.254 -12.393 1.00 96.38 147 ALA A C 1
ATOM 1138 O O . ALA A 1 147 ? 7.501 -0.625 -13.062 1.00 96.38 147 ALA A O 1
ATOM 1139 N N . GLU A 1 148 ? 9.107 0.022 -11.632 1.00 97.25 148 GLU A N 1
ATOM 1140 C CA . GLU A 1 148 ? 9.715 -1.303 -11.488 1.00 97.25 148 GLU A CA 1
ATOM 1141 C C . GLU A 1 148 ? 8.744 -2.282 -10.821 1.00 97.25 148 GLU A C 1
ATOM 1143 O O . GLU A 1 148 ? 8.556 -3.387 -11.322 1.00 97.25 148 GLU A O 1
ATOM 1148 N N . LEU A 1 149 ? 8.045 -1.862 -9.759 1.00 97.81 149 LEU A N 1
ATOM 1149 C CA . LEU A 1 149 ? 7.010 -2.683 -9.125 1.00 97.81 149 LEU A CA 1
ATOM 1150 C C . LEU A 1 149 ? 5.892 -3.061 -10.108 1.00 97.81 149 LEU A C 1
ATOM 1152 O O . LEU A 1 149 ? 5.456 -4.210 -10.118 1.00 97.81 149 LEU A O 1
ATOM 1156 N N . LEU A 1 150 ? 5.418 -2.118 -10.927 1.00 97.06 150 LEU A N 1
ATOM 1157 C CA . LEU A 1 150 ? 4.386 -2.384 -11.932 1.00 97.06 150 LEU A CA 1
ATOM 1158 C C . LEU A 1 150 ? 4.831 -3.458 -12.927 1.00 97.06 150 LEU A C 1
ATOM 1160 O O . LEU A 1 150 ? 4.044 -4.354 -13.224 1.00 97.06 150 LEU A O 1
ATOM 1164 N N . VAL A 1 151 ? 6.079 -3.390 -13.401 1.00 97.50 151 VAL A N 1
ATOM 1165 C CA . VAL A 1 151 ? 6.656 -4.418 -14.280 1.00 97.50 151 VAL A CA 1
ATOM 1166 C C . VAL A 1 151 ? 6.705 -5.763 -13.561 1.00 97.50 151 VAL A C 1
ATOM 1168 O O . VAL A 1 151 ? 6.175 -6.739 -14.078 1.00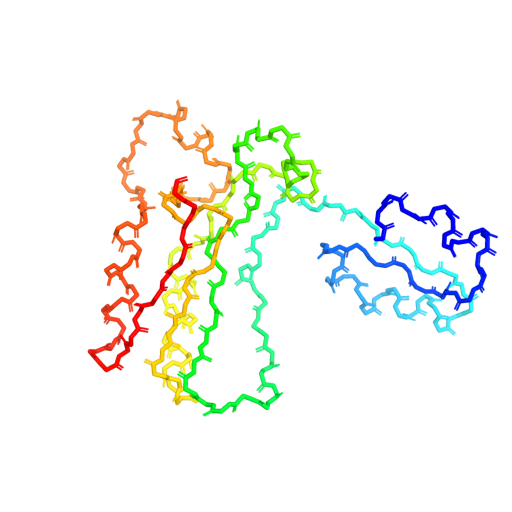 97.50 151 VAL A O 1
ATOM 1171 N N . MET A 1 152 ? 7.231 -5.802 -12.334 1.00 98.06 152 MET A N 1
ATOM 1172 C CA . MET A 1 152 ? 7.328 -7.037 -11.547 1.00 98.06 152 MET A CA 1
ATOM 1173 C C . MET A 1 152 ? 5.967 -7.716 -11.322 1.00 98.06 152 MET A C 1
ATOM 1175 O O . MET A 1 152 ? 5.880 -8.941 -11.316 1.00 98.06 152 MET A O 1
ATOM 1179 N N . VAL A 1 153 ? 4.898 -6.939 -11.114 1.00 97.56 153 VAL A N 1
ATOM 1180 C CA . VAL A 1 153 ? 3.537 -7.478 -10.950 1.00 97.56 153 VAL A CA 1
ATOM 1181 C C . VAL A 1 153 ? 2.944 -7.910 -12.294 1.00 97.56 153 VAL A C 1
ATOM 1183 O O . VAL A 1 153 ? 2.261 -8.927 -12.350 1.00 97.56 153 VAL A O 1
ATOM 1186 N N . ALA A 1 154 ? 3.201 -7.175 -13.377 1.00 96.81 154 ALA A N 1
ATOM 1187 C CA . ALA A 1 154 ? 2.737 -7.545 -14.715 1.00 96.81 154 ALA A CA 1
ATOM 1188 C C . ALA A 1 154 ? 3.412 -8.825 -15.244 1.00 96.81 154 ALA A C 1
ATOM 1190 O O . ALA A 1 154 ? 2.801 -9.573 -15.998 1.00 96.81 154 ALA A O 1
ATOM 1191 N N . GLU A 1 155 ? 4.644 -9.108 -14.817 1.00 97.69 155 GLU A N 1
ATOM 1192 C CA . GLU A 1 155 ? 5.375 -10.339 -15.149 1.00 97.69 155 GLU A CA 1
ATOM 1193 C C . GLU A 1 155 ? 4.829 -11.596 -14.454 1.00 97.69 155 GLU A C 1
ATOM 1195 O O . GLU A 1 155 ? 5.272 -12.701 -14.765 1.00 97.69 155 GLU A O 1
ATOM 1200 N N . VAL A 1 156 ? 3.874 -11.458 -13.524 1.00 97.12 156 VAL A N 1
ATOM 1201 C CA . VAL A 1 156 ? 3.244 -12.608 -12.859 1.00 97.12 156 VAL A CA 1
ATOM 1202 C C . VAL A 1 156 ? 2.554 -13.518 -13.873 1.00 97.12 156 VAL A C 1
ATOM 1204 O O . VAL A 1 156 ? 2.757 -14.728 -13.812 1.00 97.12 156 VAL A O 1
ATOM 1207 N N . ASP A 1 157 ? 1.750 -12.950 -14.776 1.00 96.88 157 ASP A N 1
ATOM 1208 C CA . ASP A 1 157 ? 1.077 -13.682 -15.851 1.00 96.88 157 ASP A CA 1
ATOM 1209 C C . ASP A 1 157 ? 0.562 -12.709 -16.938 1.00 96.88 157 ASP A C 1
ATOM 1211 O O . ASP A 1 157 ? 0.033 -11.649 -16.590 1.00 96.88 157 ASP A O 1
ATOM 1215 N N . PRO A 1 158 ? 0.668 -13.032 -18.244 1.00 95.31 158 PRO A N 1
ATOM 1216 C CA . PRO A 1 158 ? 0.158 -12.179 -19.325 1.00 95.31 158 PRO A CA 1
ATOM 1217 C C . PRO A 1 158 ? -1.362 -11.941 -19.294 1.00 95.31 158 PRO A C 1
ATOM 1219 O O . PRO A 1 158 ? -1.819 -10.921 -19.814 1.00 95.31 158 PRO A O 1
ATOM 1222 N N . ASP A 1 159 ? -2.145 -12.835 -18.683 1.00 95.00 159 ASP A N 1
ATOM 1223 C CA . ASP A 1 159 ? -3.597 -12.688 -18.528 1.00 95.00 159 ASP A CA 1
ATOM 1224 C C . ASP A 1 159 ? -3.982 -11.888 -17.267 1.00 95.00 159 ASP A C 1
ATOM 1226 O O . ASP A 1 159 ? -5.170 -11.657 -17.006 1.00 95.00 159 ASP A O 1
ATOM 1230 N N . LEU A 1 160 ? -3.002 -11.453 -16.464 1.00 95.19 160 LEU A N 1
ATOM 1231 C CA . LEU A 1 160 ? -3.234 -10.633 -15.281 1.00 95.19 160 LEU A CA 1
ATOM 1232 C C . LEU A 1 160 ? -3.287 -9.144 -15.644 1.00 95.19 160 LEU A C 1
ATOM 1234 O O . LEU A 1 160 ? -2.290 -8.503 -15.976 1.00 95.19 160 LEU A O 1
ATOM 1238 N N . ARG A 1 161 ? -4.458 -8.532 -15.472 1.00 96.00 161 ARG A N 1
ATOM 1239 C CA . ARG A 1 161 ? -4.614 -7.084 -15.609 1.00 96.00 161 ARG A CA 1
ATOM 1240 C C . ARG A 1 161 ? -4.156 -6.358 -14.346 1.00 96.00 161 ARG A C 1
ATOM 1242 O O . ARG A 1 161 ? -4.746 -6.516 -13.278 1.00 96.00 161 ARG A O 1
ATOM 1249 N N . VAL A 1 162 ? -3.168 -5.479 -14.485 1.00 96.69 162 VAL A N 1
ATOM 1250 C CA . VAL A 1 162 ? -2.707 -4.606 -13.397 1.00 96.69 162 VAL A CA 1
ATOM 1251 C C . VAL A 1 162 ? -3.376 -3.236 -13.503 1.00 96.69 162 VAL A C 1
ATOM 1253 O O . VAL A 1 162 ? -3.377 -2.600 -14.557 1.00 96.69 162 VAL A O 1
ATOM 1256 N N . ARG A 1 163 ? -3.964 -2.770 -12.402 1.00 95.88 163 ARG A N 1
ATOM 1257 C CA . ARG A 1 163 ? -4.561 -1.438 -12.257 1.00 95.88 163 ARG A CA 1
ATOM 1258 C C . ARG A 1 163 ? -3.942 -0.709 -11.079 1.00 95.88 163 ARG A C 1
ATOM 1260 O O . ARG A 1 163 ? -3.448 -1.315 -10.134 1.00 95.88 163 ARG A O 1
ATOM 1267 N N . PHE A 1 164 ? -4.037 0.607 -11.105 1.00 95.06 164 PHE A N 1
ATOM 1268 C CA . PHE A 1 164 ? -3.717 1.463 -9.975 1.00 95.06 164 PHE A CA 1
ATOM 1269 C C . PHE A 1 164 ? -4.526 2.754 -10.091 1.00 95.06 164 PHE A C 1
ATOM 1271 O O . PHE A 1 164 ? -5.064 3.072 -11.153 1.00 95.06 164 PHE A O 1
ATOM 1278 N N . SER A 1 165 ? -4.632 3.481 -8.987 1.00 88.69 165 SER A N 1
ATOM 1279 C CA . SER A 1 165 ? -5.176 4.834 -8.966 1.00 88.69 165 SER A CA 1
ATOM 1280 C C . SER A 1 165 ? -4.242 5.689 -8.134 1.00 88.69 165 SER A C 1
ATOM 1282 O O . SER A 1 165 ? -3.824 5.274 -7.055 1.00 88.69 165 SER A O 1
ATOM 1284 N N . THR A 1 166 ? -3.941 6.881 -8.627 1.00 82.31 166 THR A N 1
ATOM 1285 C CA . THR A 1 166 ? -3.083 7.849 -7.946 1.00 82.31 166 THR A CA 1
ATOM 1286 C C . THR A 1 166 ? -3.764 9.211 -7.900 1.00 82.31 166 THR A C 1
ATOM 1288 O O . THR A 1 166 ? -4.704 9.469 -8.656 1.00 82.31 166 THR A O 1
ATOM 1291 N N . SER A 1 167 ? -3.331 10.064 -6.977 1.00 71.69 167 SER A N 1
ATOM 1292 C CA . SER A 1 167 ? -3.733 11.470 -6.951 1.00 71.69 167 SER A CA 1
ATOM 1293 C C . SER A 1 167 ? -3.084 12.218 -8.118 1.00 71.69 167 SER A C 1
ATOM 1295 O O . SER A 1 167 ? -1.894 12.027 -8.352 1.00 71.69 167 SER A O 1
ATOM 1297 N N . HIS A 1 168 ? -3.846 13.070 -8.807 1.00 53.34 168 HIS A N 1
ATOM 1298 C CA . HIS A 1 168 ? -3.316 14.031 -9.781 1.00 53.34 168 HIS A CA 1
ATOM 1299 C C . HIS A 1 168 ? -2.532 15.166 -9.116 1.00 53.34 168 HIS A C 1
ATOM 1301 O O . HIS A 1 168 ? -2.891 15.535 -7.971 1.00 53.34 168 HIS A O 1
#

Secondary structure (DSSP, 8-state):
-GGGHHHHHHT----SEEE-TTGGGGHHHHHHHHHTTPPEEE-PPPSS---TT------S--SSEEEEE-EES-----TT--HHHHT-S-EEPPHHHHHHHHHHHHHTT--EEEEE-SSSTT-EESSSS-HHHHHHT---TT-EEHHHHHHHHHTT-TT-EEEE----

Foldseek 3Di:
DVVCVCCVVPVVVPAQEAEAPQCPVCVVVQVVCSVVVHRRYDHDADQADFCLPDDDDDDDDPLAEEEDEFKWADPDPDVPDCRCVRGNAIKGHDLVSRLVSLLVSVVSRYQEYEYDDQALQLHKADPIDHPVVCVVVVDSPRMAGSVNSQVSNCVSDVSHHYHYDGDD

pLDDT: mean 82.49, std 13.62, range [50.69, 98.06]

Mean predicted aligned error: 9.17 Å

Nearest PDB structures (foldseek):
  7mjz-assembly1_A  TM=8.927E-01  e=9.281E-19  Bacteroides uniformis
  7mjx-assembly2_B  TM=8.906E-01  e=9.849E-17  Bacteroides uniformis
  4jc0-assembly2_B  TM=5.778E-01  e=1.013E-04  Thermotoga maritima
  6wte-assembly2_B  TM=5.199E-01  e=6.788E-03  Kitasatospora setae KM-6054
  1f2j-assembly1_A  TM=6.244E-01  e=1.930E+00  Trypanosoma brucei